Protein AF-A0A845X0Y4-F1 (afdb_monomer_lite)

Radius of gyration: 25.49 Å; chains: 1; bounding box: 64×29×69 Å

Secondary structure (DSSP, 8-state):
-------------PPPTT------SS-----TT-TT-------HHHHHHHHT----HHHHHHHHHHHHHHHTT---HHHHHHHHHHHHHHHHHHHHHHHHHHHHHHHHT--HHHHHHHHS-----

pLDDT: mean 73.29, std 22.68, range [34.78, 97.19]

Foldseek 3Di:
DDDDDDDDDDPPPDPDPPPPPDDDPPPDDPPVDDPPQPPPPDDPVVLLCLQADDDDPVVVVLLVVLVVCVVVVNADPVSVVVNVVVVVVVVVSVVSNLSSLVVVCVVVVHDSVVSNVVRHDPPPD

Structure (mmCIF, N/CA/C/O backbone):
data_AF-A0A845X0Y4-F1
#
_entry.id   AF-A0A845X0Y4-F1
#
loop_
_atom_site.group_PDB
_atom_site.id
_atom_site.type_symbol
_atom_site.label_atom_id
_atom_site.label_alt_id
_atom_site.label_comp_id
_atom_site.label_asym_id
_atom_site.label_entity_id
_atom_site.label_seq_id
_atom_site.pdbx_PDB_ins_code
_atom_site.Cartn_x
_atom_site.Cartn_y
_atom_site.Cartn_z
_atom_site.occupancy
_atom_site.B_iso_or_equiv
_atom_site.auth_seq_id
_atom_site.auth_comp_id
_atom_site.auth_asym_id
_atom_site.auth_atom_id
_atom_site.pdbx_PDB_model_num
ATOM 1 N N . MET A 1 1 ? -53.109 -15.865 -46.090 1.00 44.31 1 MET A N 1
ATOM 2 C CA . MET A 1 1 ? -51.809 -16.450 -46.475 1.00 44.31 1 MET A CA 1
ATOM 3 C C . MET A 1 1 ? -51.042 -15.383 -47.225 1.00 44.31 1 MET A C 1
ATOM 5 O O . MET A 1 1 ? -51.427 -15.063 -48.339 1.00 44.31 1 MET A O 1
ATOM 9 N N . VAL A 1 2 ? -50.051 -14.775 -46.576 1.00 38.66 2 VAL A N 1
ATOM 10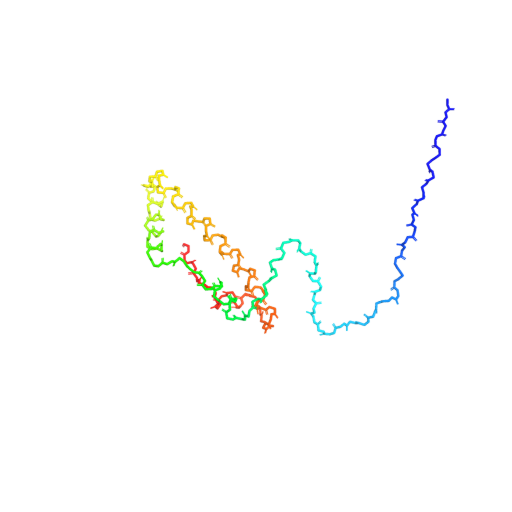 C CA . VAL A 1 2 ? -49.123 -13.820 -47.193 1.00 38.66 2 VAL A CA 1
ATOM 11 C C . VAL A 1 2 ? -47.736 -14.216 -46.707 1.00 38.66 2 VAL A C 1
ATOM 13 O O . VAL A 1 2 ? -47.478 -14.219 -45.505 1.00 38.66 2 VAL A O 1
ATOM 16 N N . THR A 1 3 ? -46.909 -14.648 -47.648 1.00 34.78 3 THR A N 1
ATOM 17 C CA . THR A 1 3 ? -45.507 -15.014 -47.457 1.00 34.78 3 THR A CA 1
ATOM 18 C C . THR A 1 3 ? -44.698 -13.722 -47.413 1.00 34.78 3 THR A C 1
ATOM 20 O O . THR A 1 3 ? -44.807 -12.913 -48.329 1.00 34.78 3 THR A O 1
ATOM 23 N N . ILE A 1 4 ? -43.934 -13.501 -46.344 1.00 44.06 4 ILE A N 1
ATOM 24 C CA . ILE A 1 4 ? -42.983 -12.387 -46.258 1.00 44.06 4 ILE A CA 1
ATOM 25 C C . ILE A 1 4 ? -41.640 -12.938 -46.736 1.00 44.06 4 ILE A C 1
ATOM 27 O O . ILE A 1 4 ? -41.039 -13.774 -46.061 1.00 44.06 4 ILE A O 1
ATOM 31 N N . GLU A 1 5 ? -41.204 -12.514 -47.919 1.00 44.38 5 GLU A N 1
ATOM 32 C CA . GLU A 1 5 ? -39.838 -12.721 -48.396 1.00 44.38 5 GLU A CA 1
ATOM 33 C C . GLU A 1 5 ? -38.916 -11.769 -47.625 1.00 44.38 5 GLU A C 1
ATOM 35 O O . GLU A 1 5 ? -39.110 -10.555 -47.626 1.00 44.38 5 GLU A O 1
ATOM 40 N N . ILE A 1 6 ? -37.949 -12.331 -46.899 1.00 48.12 6 ILE A N 1
ATOM 41 C CA . ILE A 1 6 ? -36.900 -11.569 -46.220 1.00 48.12 6 ILE A CA 1
ATOM 42 C C . ILE A 1 6 ? -35.722 -11.504 -47.193 1.00 48.12 6 ILE A C 1
ATOM 44 O O . ILE A 1 6 ? -34.945 -12.454 -47.290 1.00 48.12 6 ILE A O 1
ATOM 48 N N . GLU A 1 7 ? -35.595 -10.401 -47.927 1.00 44.38 7 GLU A N 1
ATOM 49 C CA . GLU A 1 7 ? -34.362 -10.076 -48.642 1.00 44.38 7 GLU A CA 1
ATOM 50 C C . GLU A 1 7 ? -33.272 -9.737 -47.614 1.00 44.38 7 GLU A C 1
ATOM 52 O O . GLU A 1 7 ? -33.318 -8.727 -46.912 1.00 44.38 7 GLU A O 1
ATOM 57 N N . SER A 1 8 ? -32.293 -10.633 -47.480 1.00 46.41 8 SER A N 1
ATOM 58 C CA . SER A 1 8 ? -31.104 -10.435 -46.659 1.00 46.41 8 SER A CA 1
ATOM 59 C C . SER A 1 8 ? -30.062 -9.611 -47.426 1.00 46.41 8 SER A C 1
ATOM 61 O O . SER A 1 8 ? -29.136 -10.166 -48.022 1.00 46.41 8 SER A O 1
ATOM 63 N N . GLU A 1 9 ? -30.179 -8.287 -47.407 1.00 43.69 9 GLU A N 1
ATOM 64 C CA . GLU A 1 9 ? -29.081 -7.406 -47.814 1.00 43.69 9 GLU A CA 1
ATOM 65 C C . GLU A 1 9 ? -28.080 -7.254 -46.660 1.00 43.69 9 GLU A C 1
ATOM 67 O O . GLU A 1 9 ? -28.206 -6.407 -45.779 1.00 43.69 9 GLU A O 1
ATOM 72 N N . ILE A 1 10 ? -27.053 -8.105 -46.658 1.00 47.56 10 ILE A N 1
ATOM 73 C CA . ILE A 1 10 ? -25.827 -7.871 -45.890 1.00 47.56 10 ILE A CA 1
ATOM 74 C C . ILE A 1 10 ? -24.921 -6.996 -46.769 1.00 47.56 10 ILE A C 1
ATOM 76 O O . ILE A 1 10 ? -24.469 -7.483 -47.810 1.00 47.56 10 ILE A O 1
ATOM 80 N N . PRO A 1 11 ? -24.588 -5.743 -46.399 1.00 38.81 11 PRO A N 1
ATOM 81 C CA . PRO A 1 11 ? -23.579 -4.991 -47.129 1.00 38.81 11 PRO A CA 1
ATOM 82 C C . PRO A 1 11 ? -22.219 -5.678 -46.964 1.00 38.81 11 PRO A C 1
ATOM 84 O O . PRO A 1 11 ? -21.611 -5.716 -45.893 1.00 38.81 11 PRO A O 1
ATOM 87 N N . SER A 1 12 ? -21.767 -6.261 -48.071 1.00 48.34 12 SER A N 1
ATOM 88 C CA . SER A 1 12 ? -20.518 -6.996 -48.223 1.00 48.34 12 SER A CA 1
ATOM 89 C C . SER A 1 12 ? -19.327 -6.032 -48.197 1.00 48.34 12 SER A C 1
ATOM 91 O O . SER A 1 12 ? -18.771 -5.682 -49.232 1.00 48.34 12 SER A O 1
ATOM 93 N N . ASN A 1 13 ? -18.926 -5.580 -47.008 1.00 46.22 13 ASN A N 1
ATOM 94 C CA . ASN A 1 13 ? -17.653 -4.888 -46.815 1.00 46.22 13 ASN A CA 1
ATOM 95 C C . ASN A 1 13 ? -16.627 -5.870 -46.235 1.00 46.22 13 ASN A C 1
ATOM 97 O O . ASN A 1 13 ? -16.363 -5.894 -45.034 1.00 46.22 13 ASN A O 1
ATOM 101 N N . ARG A 1 14 ? -16.086 -6.748 -47.090 1.00 44.75 14 ARG A N 1
ATOM 102 C CA . ARG A 1 14 ? -14.934 -7.589 -46.733 1.00 44.75 14 ARG A CA 1
ATOM 103 C C . ARG A 1 14 ? -13.658 -6.759 -46.913 1.00 44.75 14 ARG A C 1
ATOM 105 O O . ARG A 1 14 ? -13.362 -6.392 -48.050 1.00 44.75 14 ARG A O 1
ATOM 112 N N . PRO A 1 15 ? -12.870 -6.487 -45.860 1.00 39.97 15 PRO A N 1
ATOM 113 C CA . PRO A 1 15 ? -11.565 -5.871 -46.044 1.00 39.97 15 PRO A CA 1
ATOM 114 C C . PRO A 1 15 ? -10.637 -6.817 -46.823 1.00 39.97 15 PRO A C 1
ATOM 116 O O . PRO A 1 15 ? -10.552 -8.017 -46.560 1.00 39.97 15 PRO A O 1
ATOM 119 N N . ASN A 1 16 ? -9.974 -6.250 -47.830 1.00 41.00 16 ASN A N 1
ATOM 120 C CA . ASN A 1 16 ? -9.081 -6.918 -48.771 1.00 41.00 16 ASN A CA 1
ATOM 121 C C . ASN A 1 16 ? -7.832 -7.459 -48.042 1.00 41.00 16 ASN A C 1
ATOM 123 O O . ASN A 1 16 ? -7.113 -6.702 -47.391 1.00 41.00 16 ASN A O 1
ATOM 127 N N . LEU A 1 17 ? -7.567 -8.768 -48.141 1.00 44.62 17 LEU A N 1
ATOM 128 C CA . LEU A 1 17 ? -6.557 -9.482 -47.341 1.00 44.62 17 LEU A CA 1
ATOM 129 C C . LEU A 1 17 ? -5.089 -9.196 -47.737 1.00 44.62 17 LEU A C 1
ATOM 131 O O . LEU A 1 17 ? -4.179 -9.773 -47.145 1.00 44.62 17 LEU A O 1
ATOM 135 N N . ASN A 1 18 ? -4.840 -8.303 -48.701 1.00 41.56 18 ASN A N 1
ATOM 136 C CA . ASN A 1 18 ? -3.529 -8.131 -49.340 1.00 41.56 18 ASN A CA 1
ATOM 137 C C . ASN A 1 18 ? -2.806 -6.804 -49.028 1.00 41.56 18 ASN A C 1
ATOM 139 O O . ASN A 1 18 ? -1.917 -6.407 -49.774 1.00 41.56 18 ASN A O 1
ATOM 143 N N . GLN A 1 19 ? -3.119 -6.132 -47.914 1.00 43.34 19 GLN A N 1
ATOM 144 C CA . GLN A 1 19 ? -2.319 -4.997 -47.405 1.00 43.34 19 GLN A CA 1
ATOM 145 C C . GLN A 1 19 ? -1.685 -5.270 -46.031 1.00 43.34 19 GLN A C 1
ATOM 147 O O . GLN A 1 19 ? -1.562 -4.379 -45.195 1.00 43.34 19 GLN A O 1
ATOM 152 N N . ARG A 1 20 ? -1.231 -6.507 -45.784 1.00 36.97 20 ARG A N 1
ATOM 153 C CA . ARG A 1 20 ? -0.294 -6.779 -44.682 1.00 36.97 20 ARG A CA 1
ATOM 154 C C . ARG A 1 20 ? 1.096 -6.286 -45.078 1.00 36.97 20 ARG A C 1
ATOM 156 O O . ARG A 1 20 ? 1.949 -7.062 -45.498 1.00 36.97 20 ARG A O 1
ATOM 163 N N . SER A 1 21 ? 1.295 -4.976 -44.970 1.00 43.81 21 SER A N 1
ATOM 164 C CA . SER A 1 21 ? 2.624 -4.383 -44.900 1.00 43.81 21 SER A CA 1
ATOM 165 C C . SER A 1 21 ? 3.404 -5.078 -43.782 1.00 43.81 21 SER A C 1
ATOM 167 O O . SER A 1 21 ? 2.944 -5.106 -42.646 1.00 43.81 21 SER A O 1
ATOM 169 N N . SER A 1 22 ? 4.513 -5.700 -44.188 1.00 40.84 22 SER A N 1
ATOM 170 C CA . SER A 1 22 ? 5.723 -6.127 -43.468 1.00 40.84 22 SER A CA 1
ATOM 171 C C . SER A 1 22 ? 5.706 -6.148 -41.925 1.00 40.84 22 SER A C 1
ATOM 173 O O . SER A 1 22 ? 5.301 -5.166 -41.303 1.00 40.84 22 SER A O 1
ATOM 175 N N . PRO A 1 23 ? 6.248 -7.197 -41.270 1.00 40.59 23 PRO A N 1
ATOM 176 C CA . PRO A 1 23 ? 6.363 -7.220 -39.817 1.00 40.59 23 PRO A CA 1
ATOM 177 C C . PRO A 1 23 ? 7.287 -6.082 -39.365 1.00 40.59 23 PRO A C 1
ATOM 179 O O . PRO A 1 23 ? 8.467 -6.055 -39.711 1.00 40.59 23 PRO A O 1
ATOM 182 N N . ASN A 1 24 ? 6.750 -5.125 -38.608 1.00 38.94 24 ASN A N 1
ATOM 183 C CA . ASN A 1 24 ? 7.565 -4.131 -37.923 1.00 38.94 24 ASN A CA 1
ATOM 184 C C . ASN A 1 24 ? 8.406 -4.855 -36.846 1.00 38.94 24 ASN A C 1
ATOM 186 O O . ASN A 1 24 ? 7.821 -5.495 -35.971 1.00 38.94 24 ASN A O 1
ATOM 190 N N . PRO A 1 25 ? 9.751 -4.795 -36.888 1.00 37.28 25 PRO A N 1
ATOM 191 C CA . PRO A 1 25 ? 10.624 -5.489 -35.938 1.00 37.28 25 PRO A CA 1
ATOM 192 C C . PRO A 1 25 ? 10.733 -4.803 -34.566 1.00 37.28 25 PRO A C 1
ATOM 194 O O . PRO A 1 25 ? 11.476 -5.269 -33.706 1.00 37.28 25 PRO A O 1
ATOM 197 N N . SER A 1 26 ? 10.008 -3.713 -34.323 1.00 39.75 26 SER A N 1
ATOM 198 C CA . SER A 1 26 ? 9.923 -3.090 -33.003 1.00 39.75 26 SER A CA 1
ATOM 199 C C . SER A 1 26 ? 8.573 -3.434 -32.384 1.00 39.75 26 SER A C 1
ATOM 201 O O . SER A 1 26 ? 7.543 -2.951 -32.847 1.00 39.75 26 SER A O 1
ATOM 203 N N . GLY A 1 27 ? 8.581 -4.312 -31.377 1.00 39.03 27 GLY A N 1
ATOM 204 C CA . GLY A 1 27 ? 7.401 -4.876 -30.716 1.00 39.03 27 GLY A CA 1
ATOM 205 C C . GLY A 1 27 ? 6.548 -3.851 -29.968 1.00 39.03 27 GLY A C 1
ATOM 206 O O . GLY A 1 27 ? 6.492 -3.858 -28.743 1.00 39.03 27 GLY A O 1
ATOM 207 N N . ILE A 1 28 ? 5.850 -2.998 -30.708 1.00 39.34 28 ILE A N 1
ATOM 208 C CA . ILE A 1 28 ? 4.746 -2.187 -30.209 1.00 39.34 28 ILE A CA 1
ATOM 209 C C . ILE A 1 28 ? 3.482 -3.015 -30.442 1.00 39.34 28 ILE A C 1
ATOM 211 O O . ILE A 1 28 ? 2.942 -3.067 -31.547 1.00 39.34 28 ILE A O 1
ATOM 215 N N . PHE A 1 29 ? 3.033 -3.715 -29.401 1.00 45.09 29 PHE A N 1
ATOM 216 C CA . PHE A 1 29 ? 1.663 -4.212 -29.357 1.00 45.09 29 PHE A CA 1
ATOM 217 C C . PHE A 1 29 ? 0.735 -2.993 -29.331 1.00 45.09 29 PHE A C 1
ATOM 219 O O . PHE A 1 29 ? 0.791 -2.191 -28.403 1.00 45.09 29 PHE A O 1
ATOM 226 N N . LEU A 1 30 ? -0.104 -2.852 -30.359 1.00 39.44 30 LEU A N 1
ATOM 227 C CA . LEU A 1 30 ? -1.242 -1.933 -30.370 1.00 39.44 30 LEU A CA 1
ATOM 228 C C . LEU A 1 30 ? -2.200 -2.319 -29.228 1.00 39.44 30 LEU A C 1
ATOM 230 O O . LEU A 1 30 ? -3.066 -3.175 -29.396 1.00 39.44 30 LEU A O 1
ATOM 234 N N . LEU A 1 31 ? -2.018 -1.700 -28.060 1.00 43.50 31 LEU A N 1
ATOM 235 C CA . LEU A 1 31 ? -2.908 -1.771 -26.893 1.00 43.50 31 LEU A CA 1
ATOM 236 C C . LEU A 1 31 ? -3.889 -0.584 -26.871 1.00 43.50 31 LEU A C 1
ATOM 238 O O . LEU A 1 31 ? -4.301 -0.126 -25.810 1.00 43.50 31 LEU A O 1
ATOM 242 N N . ASP A 1 32 ? -4.293 -0.088 -28.040 1.00 41.19 32 ASP A N 1
ATOM 243 C CA . ASP A 1 32 ? -5.107 1.129 -28.180 1.00 41.19 32 ASP A CA 1
ATOM 244 C C . ASP A 1 32 ? -6.596 0.941 -27.812 1.00 41.19 32 ASP A C 1
ATOM 246 O O . ASP A 1 32 ? -7.427 1.787 -28.131 1.00 41.19 32 ASP A O 1
ATOM 250 N N . ASN A 1 33 ? -6.983 -0.161 -27.159 1.00 41.88 33 ASN A N 1
ATOM 251 C CA . ASN A 1 33 ? -8.394 -0.472 -26.892 1.00 41.88 33 ASN A CA 1
ATOM 252 C C . ASN A 1 33 ? -8.658 -1.074 -25.499 1.00 41.88 33 ASN A C 1
ATOM 254 O O . ASN A 1 33 ? -9.423 -2.026 -25.356 1.00 41.88 33 ASN A O 1
ATOM 258 N N . ILE A 1 34 ? -8.030 -0.521 -24.455 1.00 47.03 34 ILE A N 1
ATOM 259 C CA . ILE A 1 34 ? -8.444 -0.772 -23.065 1.00 47.03 34 ILE A CA 1
ATOM 260 C C . ILE A 1 34 ? -9.213 0.463 -22.564 1.00 47.03 34 ILE A C 1
ATOM 262 O O . ILE A 1 34 ? -8.595 1.506 -22.329 1.00 47.03 34 ILE A O 1
ATOM 266 N N . PRO A 1 35 ? -10.551 0.400 -22.416 1.00 36.38 35 PRO A N 1
ATOM 267 C CA . PRO A 1 35 ? -11.306 1.487 -21.800 1.00 36.38 35 PRO A CA 1
ATOM 268 C C . PRO A 1 35 ? -10.876 1.631 -20.329 1.00 36.38 35 PRO A C 1
ATOM 270 O O . PRO A 1 35 ? -10.829 0.635 -19.614 1.00 36.38 35 PRO A O 1
ATOM 273 N N . ASN A 1 36 ? -10.573 2.863 -19.896 1.00 46.47 36 ASN A N 1
ATOM 274 C CA . ASN A 1 36 ? -9.976 3.254 -18.599 1.00 46.47 36 ASN A CA 1
ATOM 275 C C . ASN A 1 36 ? -8.448 3.156 -18.463 1.00 46.47 36 ASN A C 1
ATOM 277 O O . ASN A 1 36 ? -7.942 3.057 -17.350 1.00 46.47 36 ASN A O 1
ATOM 281 N N . ARG A 1 37 ? -7.677 3.266 -19.551 1.00 47.81 37 ARG A N 1
ATOM 282 C CA . ARG A 1 37 ? -6.244 3.545 -19.394 1.00 47.81 37 ARG A CA 1
ATOM 283 C C . ARG A 1 37 ? -6.049 4.950 -18.813 1.00 47.81 37 ARG A C 1
ATOM 285 O O . ARG A 1 37 ? -6.377 5.942 -19.468 1.00 47.81 37 ARG A O 1
ATOM 292 N N . VAL A 1 38 ? -5.490 5.042 -17.609 1.00 54.66 38 VAL A N 1
ATOM 293 C CA . VAL A 1 38 ? -4.952 6.301 -17.089 1.00 54.66 38 VAL A CA 1
ATOM 294 C C . VAL A 1 38 ? -3.786 6.691 -17.998 1.00 54.66 38 VAL A C 1
ATOM 296 O O . VAL A 1 38 ? -2.745 6.048 -18.000 1.00 54.66 38 VAL A O 1
ATOM 299 N N . ASN A 1 39 ? -3.972 7.700 -18.850 1.00 50.25 39 ASN A N 1
ATOM 300 C CA . ASN A 1 39 ? -2.873 8.249 -19.641 1.00 50.25 39 ASN A CA 1
ATOM 301 C C . ASN A 1 39 ? -2.007 9.100 -18.713 1.00 50.25 39 ASN A C 1
ATOM 303 O O . ASN A 1 39 ? -2.309 10.268 -18.460 1.00 50.25 39 ASN A O 1
ATOM 307 N N . PHE A 1 40 ? -0.937 8.515 -18.189 1.00 53.81 40 PHE A N 1
ATOM 308 C CA . PHE A 1 40 ? 0.015 9.245 -17.373 1.00 53.81 40 PHE A CA 1
ATOM 309 C C . PHE A 1 40 ? 0.893 10.122 -18.289 1.00 53.81 40 PHE A C 1
ATOM 311 O O . PHE A 1 40 ? 1.760 9.637 -19.009 1.00 53.81 40 PHE A O 1
ATOM 318 N N . VAL A 1 41 ? 0.685 11.445 -18.264 1.00 56.91 41 VAL A N 1
ATOM 319 C CA . VAL A 1 41 ? 1.530 12.450 -18.963 1.00 56.91 41 VAL A CA 1
ATOM 320 C C . VAL A 1 41 ? 2.779 12.793 -18.123 1.00 56.91 41 VAL A C 1
ATOM 322 O O . VAL A 1 41 ? 3.367 13.864 -18.240 1.00 56.91 41 VAL A O 1
ATOM 325 N N . PHE A 1 42 ? 3.167 11.896 -17.220 1.00 64.19 42 PHE A N 1
ATOM 326 C CA . PHE A 1 42 ? 4.166 12.144 -16.190 1.00 64.19 42 PHE A CA 1
ATOM 327 C C . PHE A 1 42 ? 5.569 11.738 -16.643 1.00 64.19 42 PHE A C 1
ATOM 329 O O . PHE A 1 42 ? 5.760 10.785 -17.401 1.00 64.19 42 PHE A O 1
ATOM 336 N N . ASN A 1 43 ? 6.576 12.446 -16.140 1.00 75.88 43 ASN A N 1
ATOM 337 C CA . ASN A 1 43 ? 7.967 12.049 -16.303 1.00 75.88 43 ASN A CA 1
ATOM 338 C C . ASN A 1 43 ? 8.331 10.897 -15.341 1.00 75.88 43 ASN A C 1
ATOM 340 O O . ASN A 1 43 ? 7.609 10.575 -14.397 1.00 75.88 43 ASN A O 1
ATOM 344 N N . ALA A 1 44 ? 9.490 10.269 -15.554 1.00 71.12 44 ALA A N 1
ATOM 345 C CA . ALA A 1 44 ? 9.907 9.099 -14.780 1.00 71.12 44 ALA A CA 1
ATOM 346 C C . ALA A 1 44 ? 10.000 9.334 -13.256 1.00 71.12 44 ALA A C 1
ATOM 348 O O . ALA A 1 44 ? 9.820 8.383 -12.496 1.00 71.12 44 ALA A O 1
ATOM 349 N N . ALA A 1 45 ? 10.282 10.562 -12.803 1.00 77.56 45 ALA A N 1
ATOM 350 C CA . ALA A 1 45 ? 10.355 10.888 -11.378 1.00 77.56 45 ALA A CA 1
ATOM 351 C C . ALA A 1 45 ? 8.960 10.973 -10.740 1.00 77.56 45 ALA A C 1
ATOM 353 O O . ALA A 1 45 ? 8.758 10.505 -9.623 1.00 77.56 45 ALA A O 1
ATOM 354 N N . GLU A 1 46 ? 7.986 11.513 -11.468 1.00 79.06 46 GLU A N 1
ATOM 355 C CA . GLU A 1 46 ? 6.588 11.589 -11.034 1.00 79.06 46 GLU A CA 1
ATOM 356 C C . GLU A 1 46 ? 5.950 10.196 -10.957 1.00 79.06 46 GLU A C 1
ATOM 358 O O . GLU A 1 46 ? 5.311 9.863 -9.959 1.00 79.06 46 GLU A O 1
ATOM 363 N N . LEU A 1 47 ? 6.212 9.334 -11.946 1.00 78.56 47 LEU A N 1
ATOM 364 C CA . LEU A 1 47 ? 5.791 7.930 -11.903 1.00 78.56 47 LEU A CA 1
ATOM 365 C C . LEU A 1 47 ? 6.419 7.200 -10.705 1.00 78.56 47 LEU A C 1
ATOM 367 O O . LEU A 1 47 ? 5.738 6.457 -10.000 1.00 78.56 47 LEU A O 1
ATOM 371 N N . LEU A 1 48 ? 7.700 7.448 -10.411 1.00 82.56 48 LEU A N 1
ATOM 372 C CA . LEU A 1 48 ? 8.364 6.851 -9.250 1.00 82.56 48 LEU A CA 1
ATOM 373 C C . LEU A 1 48 ? 7.722 7.289 -7.925 1.00 82.56 48 LEU A C 1
ATOM 375 O O . LEU A 1 48 ? 7.554 6.458 -7.034 1.00 82.56 48 LEU A O 1
ATOM 379 N N . ALA A 1 49 ? 7.323 8.556 -7.804 1.00 84.56 49 ALA A N 1
ATOM 380 C CA . ALA A 1 49 ? 6.646 9.061 -6.611 1.00 84.56 49 ALA A CA 1
ATOM 381 C C . ALA A 1 49 ? 5.299 8.360 -6.368 1.00 84.56 49 ALA A C 1
ATOM 383 O O . ALA A 1 49 ? 4.983 8.023 -5.227 1.00 84.56 49 ALA A O 1
ATOM 384 N N . VAL A 1 50 ? 4.532 8.078 -7.430 1.00 85.69 50 VAL A N 1
ATOM 385 C CA . VAL A 1 50 ? 3.289 7.293 -7.322 1.00 85.69 50 VAL A CA 1
ATOM 386 C C . VAL A 1 50 ? 3.590 5.869 -6.861 1.00 85.69 50 VAL A C 1
ATOM 388 O O . VAL A 1 50 ? 2.942 5.362 -5.944 1.00 85.69 50 VAL A O 1
ATOM 391 N N . VAL A 1 51 ? 4.619 5.238 -7.434 1.00 86.31 51 VAL A N 1
ATOM 392 C CA . VAL A 1 51 ? 5.007 3.869 -7.069 1.00 86.31 51 VAL A CA 1
ATOM 393 C C . VAL A 1 51 ? 5.456 3.769 -5.613 1.00 86.31 51 VAL A C 1
ATOM 395 O O . VAL A 1 51 ? 5.107 2.813 -4.921 1.00 86.31 51 VAL A O 1
ATOM 398 N N . GLN A 1 52 ? 6.179 4.767 -5.119 1.00 87.06 52 GLN A N 1
ATOM 399 C CA . GLN A 1 52 ? 6.714 4.791 -3.758 1.00 87.06 52 GLN A CA 1
ATOM 400 C C . GLN A 1 52 ? 5.734 5.357 -2.722 1.00 87.06 52 GLN A C 1
ATOM 402 O O . GLN A 1 52 ? 6.089 5.486 -1.550 1.00 87.06 52 GLN A O 1
ATOM 407 N N . ARG A 1 53 ? 4.500 5.691 -3.121 1.00 89.44 53 ARG A N 1
ATOM 408 C CA . ARG A 1 53 ? 3.497 6.237 -2.206 1.00 89.44 53 ARG A CA 1
ATOM 409 C C . ARG A 1 53 ? 3.145 5.224 -1.113 1.00 89.44 53 ARG A C 1
ATOM 411 O O . ARG A 1 53 ? 2.749 4.088 -1.396 1.00 89.44 53 ARG A O 1
ATOM 418 N N . CYS A 1 54 ? 3.236 5.701 0.126 1.00 88.06 54 CYS A N 1
ATOM 419 C CA . CYS A 1 54 ? 2.937 4.994 1.367 1.00 88.06 54 CYS A CA 1
ATOM 420 C C . CYS A 1 54 ? 2.140 5.904 2.306 1.00 88.06 54 CYS A C 1
ATOM 422 O O . CYS A 1 54 ? 2.147 7.128 2.155 1.00 88.06 54 CYS A O 1
ATOM 424 N N . LEU A 1 55 ? 1.494 5.312 3.314 1.00 88.31 55 LEU A N 1
ATOM 425 C CA . LEU A 1 55 ? 0.891 6.085 4.399 1.00 88.31 55 LEU A CA 1
ATOM 426 C C . LEU A 1 55 ? 1.986 6.881 5.138 1.00 88.31 55 LEU A C 1
ATOM 428 O O . LEU A 1 55 ? 3.110 6.387 5.259 1.00 88.31 55 LEU A O 1
ATOM 432 N N . PRO A 1 56 ? 1.700 8.083 5.659 1.00 91.38 56 PRO A N 1
ATOM 433 C CA . PRO A 1 56 ? 2.614 8.783 6.553 1.00 91.38 56 PRO A CA 1
ATOM 434 C C . PRO A 1 56 ? 2.826 7.986 7.857 1.00 91.38 56 PRO A C 1
ATOM 436 O O . PRO A 1 56 ? 1.951 7.206 8.239 1.00 91.38 56 PRO A O 1
ATOM 439 N N . PRO A 1 57 ? 3.940 8.195 8.585 1.00 89.94 57 PRO A N 1
ATOM 440 C CA . PRO A 1 57 ? 4.312 7.363 9.736 1.00 89.94 57 PRO A CA 1
ATOM 441 C C . PRO A 1 57 ? 3.222 7.223 10.807 1.00 89.94 57 PRO A C 1
ATOM 443 O O . PRO A 1 57 ? 2.964 6.125 11.286 1.00 89.94 57 PRO A O 1
ATOM 446 N N . SER A 1 58 ? 2.521 8.312 11.129 1.00 91.88 58 SER A N 1
ATOM 447 C CA . SER A 1 58 ? 1.426 8.297 12.108 1.00 91.88 58 SER A CA 1
ATOM 448 C C . SER A 1 58 ? 0.239 7.436 11.667 1.00 91.88 58 SER A C 1
ATOM 450 O O . SER A 1 58 ? -0.393 6.773 12.486 1.00 91.88 58 SER A O 1
ATOM 452 N N . GLN A 1 59 ? -0.061 7.415 10.367 1.00 92.75 59 GLN A N 1
ATOM 453 C CA . GLN A 1 59 ? -1.121 6.577 9.808 1.00 92.75 59 GLN A CA 1
ATOM 454 C C . GLN A 1 59 ? -0.672 5.120 9.673 1.00 92.75 59 GLN A C 1
ATOM 456 O O . GLN A 1 59 ? -1.483 4.227 9.887 1.00 92.75 59 GLN A O 1
ATOM 461 N N . GLN A 1 60 ? 0.611 4.862 9.390 1.00 91.88 60 GLN A N 1
ATOM 462 C CA . GLN A 1 60 ? 1.167 3.503 9.421 1.00 91.88 60 GLN A CA 1
ATOM 463 C C . GLN A 1 60 ? 1.066 2.891 10.821 1.00 91.88 60 GLN A C 1
ATOM 465 O O . GLN A 1 60 ? 0.613 1.757 10.961 1.00 91.88 60 GLN A O 1
ATOM 470 N N . GLU A 1 61 ? 1.438 3.647 11.857 1.00 94.06 61 GLU A N 1
ATOM 471 C CA . GLU A 1 61 ? 1.321 3.214 13.252 1.00 94.06 61 GLU A CA 1
ATOM 472 C C . GLU A 1 61 ? -0.140 2.954 13.629 1.00 94.06 61 GLU A C 1
ATOM 474 O O . GLU A 1 61 ? -0.473 1.893 14.163 1.00 94.06 61 GLU A O 1
ATOM 479 N N . ARG A 1 62 ? -1.040 3.883 13.281 1.00 95.56 62 ARG A N 1
ATOM 480 C CA . ARG A 1 62 ? -2.472 3.718 13.541 1.00 95.56 62 ARG A CA 1
ATOM 481 C C . ARG A 1 62 ? -3.034 2.482 12.845 1.00 95.56 62 ARG A C 1
ATOM 483 O O . ARG A 1 62 ? -3.745 1.703 13.475 1.00 95.56 62 ARG A O 1
ATOM 490 N N . TRP A 1 63 ? -2.689 2.279 11.580 1.00 93.81 63 TRP A N 1
ATOM 491 C CA . TRP A 1 63 ? -3.117 1.115 10.819 1.00 93.81 63 TRP A CA 1
ATOM 492 C C . TRP A 1 63 ? -2.571 -0.193 11.404 1.00 93.81 63 TRP A C 1
ATOM 494 O O . TRP A 1 63 ? -3.318 -1.162 11.514 1.00 93.81 63 TRP A O 1
ATOM 504 N N . ALA A 1 64 ? -1.316 -0.220 11.865 1.00 93.06 64 ALA A N 1
ATOM 505 C CA . ALA A 1 64 ? -0.741 -1.385 12.538 1.00 93.06 64 ALA A CA 1
ATOM 506 C C . ALA A 1 64 ? -1.485 -1.733 13.840 1.00 93.06 64 ALA A C 1
ATOM 508 O O . ALA A 1 64 ? -1.784 -2.903 14.077 1.00 93.06 64 ALA A O 1
ATOM 509 N N . ILE A 1 65 ? -1.849 -0.728 14.647 1.00 96.00 65 ILE A N 1
ATOM 510 C CA . ILE A 1 65 ? -2.657 -0.918 15.863 1.00 96.00 65 ILE A CA 1
ATOM 511 C C . ILE A 1 65 ? -4.033 -1.494 15.515 1.00 96.00 65 ILE A C 1
ATOM 513 O O . ILE A 1 65 ? -4.473 -2.456 16.142 1.00 96.00 65 ILE A O 1
ATOM 517 N N . LEU A 1 66 ? -4.712 -0.925 14.513 1.00 96.19 66 LEU A N 1
ATOM 518 C CA . LEU A 1 66 ? -6.018 -1.413 14.065 1.00 96.19 66 LEU A CA 1
ATOM 519 C C . LEU A 1 66 ? -5.924 -2.853 13.546 1.00 96.19 66 LEU A C 1
ATOM 521 O O . LEU A 1 66 ? -6.755 -3.682 13.895 1.00 96.19 66 LEU A O 1
ATOM 525 N N . ARG A 1 67 ? -4.878 -3.188 12.786 1.00 94.12 67 ARG A N 1
ATOM 526 C CA . ARG A 1 67 ? -4.653 -4.557 12.309 1.00 94.12 67 ARG A CA 1
ATOM 527 C C . ARG A 1 67 ? -4.435 -5.540 13.465 1.00 94.12 67 ARG A C 1
ATOM 529 O O . ARG A 1 67 ? -4.979 -6.638 13.433 1.00 94.12 67 ARG A O 1
ATOM 53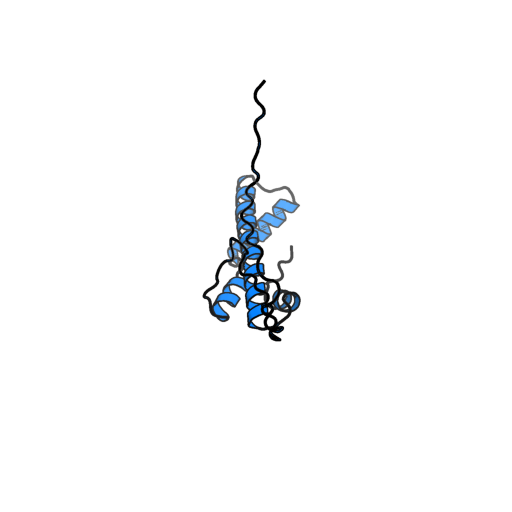6 N N . GLY A 1 68 ? -3.676 -5.145 14.490 1.00 95.44 68 GLY A N 1
ATOM 537 C CA . GLY A 1 68 ? -3.470 -5.956 15.694 1.00 95.44 68 GLY A CA 1
ATOM 538 C C . GLY A 1 68 ? -4.782 -6.226 16.428 1.00 95.44 68 GLY A C 1
ATOM 539 O O . GLY A 1 68 ? -5.134 -7.375 16.673 1.00 95.44 68 GLY A O 1
ATOM 540 N N . LYS A 1 69 ? -5.572 -5.177 16.665 1.00 96.31 69 LYS A N 1
ATOM 541 C CA . LYS A 1 69 ? -6.899 -5.318 17.273 1.00 96.31 69 LYS A CA 1
ATOM 542 C C . LYS A 1 69 ? -7.868 -6.149 16.421 1.00 96.31 69 LYS A C 1
ATOM 544 O O . LYS A 1 69 ? -8.727 -6.820 16.981 1.00 96.31 69 LYS A O 1
ATOM 549 N N . LEU A 1 70 ? -7.753 -6.108 15.087 1.00 93.88 70 LEU A N 1
ATOM 550 C CA . LEU A 1 70 ? -8.575 -6.924 14.186 1.00 93.88 70 LEU A CA 1
ATOM 551 C C . LEU A 1 70 ? -8.263 -8.407 14.387 1.00 93.88 70 LEU A C 1
ATOM 553 O O . LEU A 1 70 ? -9.182 -9.209 14.506 1.00 93.88 70 LEU A O 1
ATOM 557 N N . ALA A 1 71 ? -6.975 -8.753 14.468 1.00 93.44 71 ALA A N 1
ATOM 558 C CA . ALA A 1 71 ? -6.523 -10.116 14.735 1.00 93.44 71 ALA A CA 1
ATOM 559 C C . ALA A 1 71 ? -6.934 -10.616 16.131 1.00 93.44 71 ALA A C 1
ATOM 561 O O . ALA A 1 71 ? -7.138 -11.811 16.320 1.00 93.44 71 ALA A O 1
ATOM 562 N N . GLU A 1 72 ? -7.067 -9.706 17.097 1.00 96.38 72 GLU A N 1
ATOM 563 C CA . GLU A 1 72 ? -7.562 -9.993 18.448 1.00 96.38 72 GLU A CA 1
ATOM 564 C C . GLU A 1 72 ? -9.097 -9.944 18.563 1.00 96.38 72 GLU A C 1
ATOM 566 O O . GLU A 1 72 ? -9.627 -10.192 19.643 1.00 96.38 72 GLU A O 1
ATOM 571 N N . GLU A 1 73 ? -9.814 -9.600 17.486 1.00 93.69 73 GLU A N 1
ATOM 572 C CA . GLU A 1 73 ? -11.270 -9.384 17.471 1.00 93.69 73 GLU A CA 1
ATOM 573 C C . GLU A 1 73 ? -11.755 -8.332 18.497 1.00 93.69 73 GLU A C 1
ATOM 575 O O . GLU A 1 73 ? -12.902 -8.338 18.941 1.00 93.69 73 GLU A O 1
ATOM 580 N N . THR A 1 74 ? -10.890 -7.381 18.870 1.00 96.62 74 THR A N 1
ATOM 581 C CA . THR A 1 74 ? -11.178 -6.319 19.857 1.00 96.62 74 THR A CA 1
ATOM 582 C C . THR A 1 74 ? -11.525 -4.974 19.219 1.00 96.62 74 THR A C 1
ATOM 584 O O . THR A 1 74 ? -11.615 -3.949 19.904 1.00 96.62 74 THR A O 1
ATOM 587 N N . LEU A 1 75 ? -11.712 -4.954 17.898 1.00 95.44 75 LEU A N 1
ATOM 588 C CA . LEU A 1 75 ? -12.029 -3.744 17.156 1.00 95.44 75 LEU A CA 1
ATOM 589 C C . LEU A 1 75 ? -13.403 -3.196 17.550 1.00 95.44 75 LEU A C 1
ATOM 591 O O . LEU A 1 75 ? -14.420 -3.879 17.455 1.00 95.44 75 LEU A O 1
ATOM 595 N N . THR A 1 76 ? -13.451 -1.926 17.937 1.00 96.75 76 THR A N 1
ATOM 596 C CA . THR A 1 76 ? -14.737 -1.231 18.063 1.00 96.75 76 THR A CA 1
ATOM 597 C C . THR A 1 76 ? -15.310 -0.907 16.683 1.00 96.75 76 THR A C 1
ATOM 599 O O . THR A 1 76 ? -14.563 -0.764 15.719 1.00 96.75 76 THR A O 1
ATOM 602 N N . GLU A 1 77 ? -16.624 -0.693 16.578 1.00 95.94 77 GLU A N 1
ATOM 603 C CA . GLU A 1 77 ? -17.265 -0.331 15.300 1.00 95.94 77 GLU A CA 1
ATOM 604 C C . GLU A 1 77 ? -16.629 0.914 14.659 1.00 95.94 77 GLU A C 1
ATOM 606 O O . GLU A 1 77 ? -16.354 0.955 13.464 1.00 95.94 77 GLU A O 1
ATOM 611 N N . ARG A 1 78 ? -16.309 1.931 15.469 1.00 96.44 78 ARG A N 1
ATOM 612 C CA . ARG A 1 78 ? -15.625 3.135 14.981 1.00 96.44 78 ARG A CA 1
ATOM 613 C C . ARG A 1 78 ? -14.242 2.813 14.409 1.00 96.44 78 ARG A C 1
ATOM 615 O O . ARG A 1 78 ? -13.858 3.369 13.386 1.00 96.44 78 ARG A O 1
ATOM 622 N N . GLU A 1 79 ? -13.495 1.950 15.085 1.00 97.19 79 GLU A N 1
ATOM 623 C CA . GLU A 1 79 ? -12.174 1.508 14.638 1.00 97.19 79 GLU A CA 1
ATOM 624 C C . GLU A 1 79 ? -12.263 0.618 13.398 1.00 97.19 79 GLU A C 1
ATOM 626 O O . GLU A 1 79 ? -11.365 0.656 12.564 1.00 97.19 79 GLU A O 1
ATOM 631 N N . HIS A 1 80 ? -13.364 -0.114 13.232 1.00 96.38 80 HIS A N 1
ATOM 632 C CA . HIS A 1 80 ? -13.642 -0.906 12.039 1.00 96.38 80 HIS A CA 1
ATOM 633 C C . HIS A 1 80 ? -13.828 -0.028 10.815 1.00 96.38 80 HIS A C 1
ATOM 635 O O . HIS A 1 80 ? -13.170 -0.245 9.802 1.00 96.38 80 HIS A O 1
ATOM 641 N N . GLN A 1 81 ? -14.627 1.030 10.933 1.00 97.00 81 GLN A N 1
ATOM 642 C CA . GLN A 1 81 ? -14.779 1.995 9.845 1.00 97.00 81 GLN A CA 1
ATOM 643 C C . GLN A 1 81 ? -13.461 2.706 9.506 1.00 97.00 81 GLN A C 1
ATOM 645 O O . GLN A 1 81 ? -13.151 2.943 8.338 1.00 97.00 81 GLN A O 1
ATOM 650 N N . GLU A 1 82 ? -12.648 3.011 10.519 1.00 96.19 82 GLU A N 1
ATOM 651 C CA . GLU A 1 82 ? -11.315 3.580 10.309 1.00 96.19 82 GLU A CA 1
ATOM 652 C C . GLU A 1 82 ? -10.382 2.595 9.584 1.00 96.19 82 GLU A C 1
ATOM 654 O O . GLU A 1 82 ? -9.682 2.981 8.649 1.00 96.19 82 GLU A O 1
ATOM 659 N N . PHE A 1 83 ? -10.402 1.317 9.968 1.00 94.44 83 PHE A N 1
ATOM 660 C CA . PHE A 1 83 ? -9.618 0.271 9.317 1.00 94.44 83 PHE A CA 1
ATOM 661 C C . PHE A 1 83 ? -10.027 0.074 7.854 1.00 94.44 83 PHE A C 1
ATOM 663 O O . PHE A 1 83 ? -9.151 0.037 6.990 1.00 94.44 83 PHE A O 1
ATOM 670 N N . LEU A 1 84 ? -11.333 0.023 7.565 1.00 95.50 84 LEU A N 1
ATOM 671 C CA . LEU A 1 84 ? -11.852 -0.060 6.196 1.00 95.50 84 LEU A CA 1
ATOM 672 C C . LEU A 1 84 ? -11.380 1.122 5.347 1.00 95.50 84 LEU A C 1
ATOM 674 O O . LEU A 1 84 ? -10.858 0.918 4.258 1.00 95.50 84 LEU A O 1
ATOM 678 N N . THR A 1 85 ? -11.439 2.341 5.890 1.00 95.25 85 THR A N 1
ATOM 679 C CA . THR A 1 85 ? -10.961 3.544 5.187 1.00 95.25 85 THR A CA 1
ATOM 680 C C . THR A 1 85 ? -9.484 3.427 4.789 1.00 95.25 85 THR A C 1
ATOM 682 O O . THR A 1 85 ? -9.106 3.792 3.675 1.00 95.25 85 THR A O 1
ATOM 685 N N . TYR A 1 86 ? -8.631 2.915 5.683 1.00 93.69 86 TYR A N 1
ATOM 686 C CA . TYR A 1 86 ? -7.227 2.671 5.345 1.00 93.69 86 TYR A CA 1
ATOM 687 C C . TYR A 1 86 ? -7.054 1.534 4.333 1.00 93.69 86 TYR A C 1
ATOM 689 O O . TYR A 1 86 ? -6.192 1.647 3.463 1.00 93.69 86 TYR A O 1
ATOM 697 N N . SER A 1 87 ? -7.843 0.459 4.435 1.00 91.94 87 SER A N 1
ATOM 698 C CA . SER A 1 87 ? -7.792 -0.668 3.495 1.00 91.94 87 SER A CA 1
ATOM 699 C C . SER A 1 87 ? -8.128 -0.214 2.079 1.00 91.94 87 SER A C 1
ATOM 701 O O . SER A 1 87 ? -7.316 -0.404 1.177 1.00 91.94 87 SER A O 1
ATOM 703 N N . ASP A 1 88 ? -9.252 0.485 1.908 1.00 93.19 88 ASP A N 1
ATOM 704 C CA . ASP A 1 88 ? -9.715 0.990 0.613 1.00 93.19 88 ASP A CA 1
ATOM 705 C C . ASP A 1 88 ? -8.667 1.905 -0.035 1.00 93.19 88 ASP A C 1
ATOM 707 O O . ASP A 1 88 ? -8.368 1.808 -1.228 1.00 93.19 88 ASP A O 1
ATOM 711 N N . LEU A 1 89 ? -8.051 2.780 0.768 1.00 91.88 89 LEU A N 1
ATOM 712 C CA . LEU A 1 89 ? -7.001 3.680 0.303 1.00 91.88 89 LEU A CA 1
ATOM 713 C C . LEU A 1 89 ? -5.753 2.916 -0.166 1.00 91.88 89 LEU A C 1
ATOM 715 O O . LEU A 1 89 ? -5.196 3.222 -1.222 1.00 91.88 89 LEU A O 1
ATOM 719 N N . LEU A 1 90 ? -5.305 1.928 0.613 1.00 90.44 90 LEU A N 1
ATOM 720 C CA . LEU A 1 90 ? -4.144 1.106 0.273 1.00 90.44 90 LEU A CA 1
ATOM 721 C C . LEU A 1 90 ? -4.406 0.233 -0.960 1.00 90.44 90 LEU A C 1
ATOM 723 O O . LEU A 1 90 ? -3.510 0.082 -1.790 1.00 90.44 90 LEU A O 1
ATOM 727 N N . GLU A 1 91 ? -5.614 -0.307 -1.110 1.00 90.69 91 GLU A N 1
ATOM 728 C CA . GLU A 1 91 ? -6.030 -1.085 -2.279 1.00 90.69 91 GLU A CA 1
ATOM 729 C C . GLU A 1 91 ? -6.034 -0.239 -3.550 1.00 90.69 91 GLU A C 1
ATOM 731 O O . GLU A 1 91 ? -5.434 -0.639 -4.552 1.00 90.69 91 GLU A O 1
ATOM 736 N N . LEU A 1 92 ? -6.611 0.965 -3.492 1.00 90.06 92 LEU A N 1
ATOM 737 C CA . LEU A 1 92 ? -6.570 1.914 -4.602 1.00 90.06 92 LEU A CA 1
ATOM 738 C C . LEU A 1 92 ? -5.123 2.233 -4.996 1.00 90.06 92 LEU A C 1
ATOM 740 O O . LEU A 1 92 ? -4.757 2.184 -6.170 1.00 90.06 92 LEU A O 1
ATOM 744 N N . TRP A 1 93 ? -4.264 2.508 -4.013 1.00 90.75 93 TRP A N 1
ATOM 745 C CA . TRP A 1 93 ? -2.858 2.795 -4.280 1.00 90.75 93 TRP A CA 1
ATOM 746 C C . TRP A 1 93 ? -2.103 1.592 -4.841 1.00 90.75 93 TRP A C 1
ATOM 748 O O . TRP A 1 93 ? -1.198 1.777 -5.651 1.00 90.75 93 TRP A O 1
ATOM 758 N N . ASN A 1 94 ? -2.455 0.374 -4.428 1.00 89.19 94 ASN A N 1
ATOM 759 C CA . ASN A 1 94 ? -1.900 -0.851 -4.991 1.00 89.19 94 ASN A CA 1
ATOM 760 C C . ASN A 1 94 ? -2.293 -1.025 -6.459 1.00 89.19 94 ASN A C 1
ATOM 762 O O . ASN A 1 94 ? -1.419 -1.342 -7.267 1.00 89.19 94 ASN A O 1
ATOM 766 N N . ALA A 1 95 ? -3.553 -0.765 -6.811 1.00 89.25 95 ALA A N 1
ATOM 767 C CA . ALA A 1 95 ? -4.019 -0.808 -8.194 1.00 89.25 95 ALA A CA 1
ATOM 768 C C . ALA A 1 95 ? -3.280 0.221 -9.067 1.00 89.25 95 ALA A C 1
ATOM 770 O O . ALA A 1 95 ? -2.643 -0.157 -10.052 1.00 89.25 95 ALA A O 1
ATOM 771 N N . GLU A 1 96 ? -3.247 1.489 -8.641 1.00 90.06 96 GLU A N 1
ATOM 772 C CA . GLU A 1 96 ? -2.525 2.556 -9.352 1.00 90.06 96 GLU A CA 1
ATOM 773 C C . GLU A 1 96 ? -1.032 2.226 -9.511 1.00 90.06 96 GLU A C 1
ATOM 775 O O . GLU A 1 96 ? -0.430 2.468 -10.557 1.00 90.06 96 GLU A O 1
ATOM 780 N N . ARG A 1 97 ? -0.412 1.619 -8.492 1.00 91.00 97 ARG A N 1
ATOM 781 C CA . ARG A 1 97 ? 1.001 1.230 -8.540 1.00 91.00 97 ARG A CA 1
ATOM 782 C C . ARG A 1 97 ? 1.276 0.166 -9.594 1.00 91.00 97 ARG A C 1
ATOM 784 O O . ARG A 1 97 ? 2.293 0.258 -10.278 1.00 91.00 97 ARG A O 1
ATOM 791 N N . VAL A 1 98 ? 0.412 -0.841 -9.719 1.00 90.94 98 VAL A N 1
ATOM 792 C CA . VAL A 1 98 ? 0.558 -1.876 -10.753 1.00 90.94 98 VAL A CA 1
ATOM 793 C C . VAL A 1 98 ? 0.525 -1.236 -12.138 1.00 90.94 98 VAL A C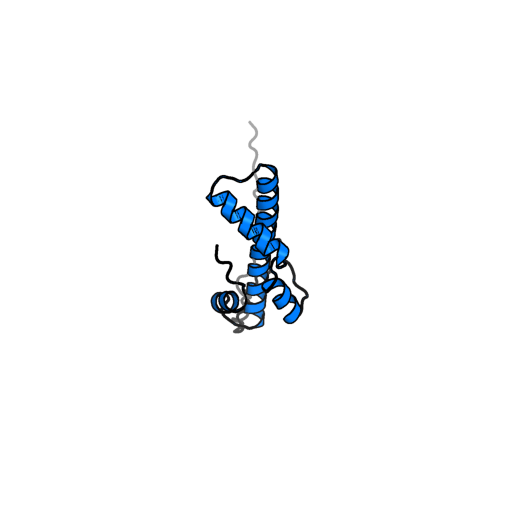 1
ATOM 795 O O . VAL A 1 98 ? 1.425 -1.496 -12.937 1.00 90.94 98 VAL A O 1
ATOM 798 N N . GLU A 1 99 ? -0.441 -0.352 -12.393 1.00 89.62 99 GLU A N 1
ATOM 799 C CA . GLU A 1 99 ? -0.563 0.358 -13.670 1.00 89.62 99 GLU A CA 1
ATOM 800 C C . GLU A 1 99 ? 0.689 1.187 -13.977 1.00 89.62 99 GLU A C 1
ATOM 802 O O . GLU A 1 99 ? 1.299 1.025 -15.035 1.00 89.62 99 GLU A O 1
ATOM 807 N N . VAL A 1 100 ? 1.157 1.992 -13.021 1.00 88.62 100 VAL A N 1
ATOM 808 C CA . VAL A 1 100 ? 2.346 2.836 -13.211 1.00 88.62 100 VAL A CA 1
ATOM 809 C C . VAL A 1 100 ? 3.615 2.012 -13.436 1.00 88.62 100 VAL A C 1
ATOM 811 O O . VAL A 1 100 ? 4.443 2.359 -14.283 1.00 88.62 100 VAL A O 1
ATOM 814 N N . VAL A 1 101 ? 3.799 0.907 -12.709 1.00 90.00 101 VAL A N 1
ATOM 815 C CA . VAL A 1 101 ? 4.962 0.034 -12.923 1.00 90.00 101 VAL A CA 1
ATOM 816 C C . VAL A 1 101 ? 4.897 -0.633 -14.298 1.00 90.00 101 VAL A C 1
ATOM 818 O O . VAL A 1 101 ? 5.941 -0.783 -14.932 1.00 90.00 101 VAL A O 1
ATOM 821 N N . MET A 1 102 ? 3.710 -1.002 -14.792 1.00 88.81 102 MET A N 1
ATOM 822 C CA . MET A 1 102 ? 3.560 -1.515 -16.159 1.00 88.81 102 MET A CA 1
ATOM 823 C C . MET A 1 102 ? 4.018 -0.488 -17.195 1.00 88.81 102 MET A C 1
ATOM 825 O O . MET A 1 102 ? 4.744 -0.845 -18.123 1.00 88.81 102 MET A O 1
ATOM 829 N N . GLU A 1 103 ? 3.667 0.782 -17.022 1.00 86.06 103 GLU A N 1
ATOM 830 C CA . GLU A 1 103 ? 4.107 1.836 -17.935 1.00 86.06 103 GLU A CA 1
ATOM 831 C C . GLU A 1 103 ? 5.606 2.108 -17.845 1.00 86.06 103 GLU A C 1
ATOM 833 O O . GLU A 1 103 ? 6.288 2.185 -18.866 1.00 86.06 103 GLU A O 1
ATOM 838 N N . LEU A 1 104 ? 6.159 2.174 -1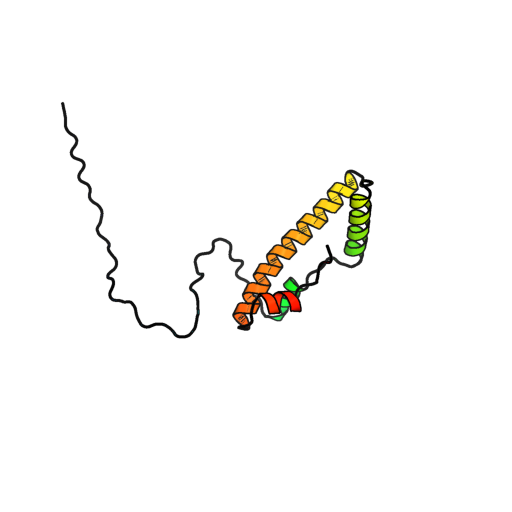6.632 1.00 85.38 104 LEU A N 1
ATOM 839 C CA . LEU A 1 104 ? 7.599 2.332 -16.439 1.00 85.38 104 LEU A CA 1
ATOM 840 C C . LEU A 1 104 ? 8.393 1.162 -17.033 1.00 85.38 104 LEU A C 1
ATOM 842 O O . LEU A 1 104 ? 9.469 1.376 -17.591 1.00 85.38 104 LEU A O 1
ATOM 846 N N . ALA A 1 105 ? 7.875 -0.062 -16.932 1.00 88.75 105 ALA A N 1
ATOM 847 C CA . ALA A 1 105 ? 8.479 -1.251 -17.523 1.00 88.75 105 ALA A CA 1
ATOM 848 C C . ALA A 1 105 ? 8.529 -1.144 -19.053 1.00 88.75 105 ALA A C 1
ATOM 850 O O . ALA A 1 105 ? 9.582 -1.382 -19.646 1.00 88.75 105 ALA A O 1
ATOM 851 N N . GLN A 1 106 ? 7.436 -0.694 -19.680 1.00 86.56 106 GLN A N 1
ATOM 852 C CA . GLN A 1 106 ? 7.380 -0.444 -21.124 1.00 86.56 106 GLN A CA 1
ATOM 853 C C . GLN A 1 106 ? 8.357 0.658 -21.550 1.00 86.56 106 GLN A C 1
ATOM 855 O O . GLN A 1 106 ? 9.123 0.463 -22.490 1.00 86.56 106 GLN A O 1
ATOM 860 N N . LEU A 1 107 ? 8.389 1.780 -20.824 1.00 84.50 107 LEU A N 1
ATOM 861 C CA . LEU A 1 107 ? 9.293 2.900 -21.107 1.00 84.50 107 LEU A CA 1
ATOM 862 C C . LEU A 1 107 ? 10.773 2.517 -20.987 1.00 84.50 107 LEU A C 1
ATOM 864 O O . LEU A 1 107 ? 11.607 3.042 -21.722 1.00 84.50 107 LEU A O 1
ATOM 868 N N . ARG A 1 108 ? 11.111 1.619 -20.056 1.00 85.06 108 ARG A N 1
ATOM 869 C CA . ARG A 1 108 ? 12.493 1.184 -19.803 1.00 85.06 108 ARG A CA 1
ATOM 870 C C . ARG A 1 108 ? 12.897 -0.071 -20.581 1.00 85.06 108 ARG A C 1
ATOM 872 O O . ARG A 1 108 ? 14.077 -0.405 -20.579 1.00 85.06 108 ARG A O 1
ATOM 879 N N . GLY A 1 109 ? 11.953 -0.774 -21.210 1.00 88.44 109 GLY A N 1
ATOM 880 C CA . GLY A 1 109 ? 12.202 -2.072 -21.844 1.00 88.44 109 GLY A CA 1
ATOM 881 C C . GLY A 1 109 ? 12.617 -3.166 -20.850 1.00 88.44 109 GLY A C 1
ATOM 882 O O . GLY A 1 109 ? 13.397 -4.048 -21.202 1.00 88.44 109 GLY A O 1
ATOM 883 N N . VAL A 1 110 ? 12.137 -3.093 -19.603 1.00 90.81 110 VAL A N 1
ATOM 884 C CA . VAL A 1 110 ? 12.465 -4.039 -18.520 1.00 90.81 110 VAL A CA 1
ATOM 885 C C . VAL A 1 110 ? 11.244 -4.898 -18.193 1.00 90.81 110 VAL A C 1
ATOM 887 O O . VAL A 1 110 ? 10.108 -4.444 -18.284 1.00 90.81 110 VAL A O 1
ATOM 890 N N . GLU A 1 111 ? 11.470 -6.141 -17.774 1.00 91.19 111 GLU A N 1
ATOM 891 C CA . GLU A 1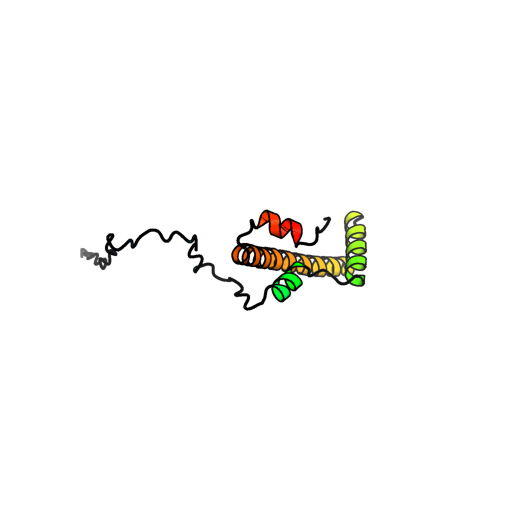 111 ? 10.428 -7.038 -17.264 1.00 91.19 111 GLU A CA 1
ATOM 892 C C . GLU A 1 111 ? 9.645 -6.405 -16.098 1.00 91.19 111 GLU A C 1
ATOM 894 O O . GLU A 1 111 ? 10.221 -6.049 -15.065 1.00 91.19 111 GLU A O 1
ATOM 899 N N . PHE A 1 112 ? 8.312 -6.354 -16.214 1.00 90.94 112 PHE A N 1
ATOM 900 C CA . PHE A 1 112 ? 7.424 -5.828 -15.166 1.00 90.94 112 PHE A CA 1
ATOM 901 C C . PHE A 1 112 ? 7.707 -6.447 -13.793 1.00 90.94 112 PHE A C 1
ATOM 903 O O . PHE A 1 112 ? 7.803 -5.730 -12.805 1.00 90.94 112 PHE A O 1
ATOM 910 N N . LYS A 1 113 ? 7.879 -7.774 -13.717 1.00 90.12 113 LYS A N 1
ATOM 911 C CA . LYS A 1 113 ? 8.109 -8.479 -12.443 1.00 90.12 113 LYS A CA 1
ATOM 912 C C . LYS A 1 113 ? 9.392 -8.034 -11.743 1.00 90.12 113 LYS A C 1
ATOM 914 O O . LYS A 1 113 ? 9.421 -7.993 -10.514 1.00 90.12 113 LYS A O 1
ATOM 919 N N . VAL A 1 114 ? 10.437 -7.728 -12.514 1.00 89.50 114 VAL A N 1
ATOM 920 C CA . VAL A 1 114 ? 11.708 -7.218 -11.986 1.00 89.50 114 VAL A CA 1
ATOM 921 C C . VAL A 1 114 ? 11.478 -5.822 -11.425 1.00 89.50 114 VAL A C 1
ATOM 923 O O . VAL A 1 114 ? 11.731 -5.580 -10.248 1.00 89.50 114 VAL A O 1
ATOM 926 N N . LEU A 1 115 ? 10.877 -4.944 -12.228 1.00 89.31 115 LEU A N 1
ATOM 927 C CA . LEU A 1 115 ? 10.662 -3.554 -11.847 1.00 89.31 115 LEU A CA 1
ATOM 928 C C . LEU A 1 115 ? 9.685 -3.396 -10.672 1.00 89.31 115 LEU A C 1
ATOM 930 O O . LEU A 1 115 ? 9.907 -2.581 -9.781 1.00 89.31 115 LEU A O 1
ATOM 934 N N . TYR A 1 116 ? 8.626 -4.205 -10.629 1.00 89.69 116 TYR A N 1
ATOM 935 C CA . TYR A 1 116 ? 7.669 -4.220 -9.527 1.00 89.69 116 TYR A CA 1
ATOM 936 C C . TYR A 1 116 ? 8.353 -4.618 -8.220 1.00 89.69 116 TYR A C 1
ATOM 938 O O . TYR A 1 116 ? 8.183 -3.954 -7.203 1.00 89.69 116 TYR A O 1
ATOM 946 N N . ARG A 1 117 ? 9.196 -5.655 -8.240 1.00 88.44 117 ARG A N 1
ATOM 947 C CA . ARG A 1 117 ? 9.946 -6.074 -7.050 1.00 88.44 117 ARG A CA 1
ATOM 948 C C . ARG A 1 117 ? 10.917 -4.998 -6.558 1.00 88.44 117 ARG A C 1
ATOM 950 O O . ARG A 1 117 ? 11.098 -4.867 -5.354 1.00 88.44 117 ARG A O 1
ATOM 957 N N . GLU A 1 118 ? 11.556 -4.274 -7.471 1.00 86.94 118 GLU A N 1
ATOM 958 C CA . GLU A 1 118 ? 12.555 -3.256 -7.132 1.00 86.94 118 GLU A CA 1
ATOM 959 C C . GLU A 1 118 ? 11.939 -1.959 -6.609 1.00 86.94 118 GLU A C 1
ATOM 961 O O . GLU A 1 118 ? 12.491 -1.338 -5.702 1.00 86.94 118 GLU A O 1
ATOM 966 N N . LEU A 1 119 ? 10.826 -1.525 -7.203 1.00 85.50 119 LEU A N 1
ATOM 967 C CA . LEU A 1 119 ? 10.283 -0.193 -6.951 1.00 85.50 119 LEU A CA 1
ATOM 968 C C . LEU A 1 119 ? 9.128 -0.180 -5.956 1.00 85.50 119 LEU A C 1
ATOM 970 O O . LEU A 1 119 ? 8.877 0.864 -5.352 1.00 85.50 119 LEU A O 1
ATOM 974 N N . THR A 1 120 ? 8.404 -1.290 -5.796 1.00 82.12 120 THR A N 1
ATOM 975 C CA . THR A 1 120 ? 7.24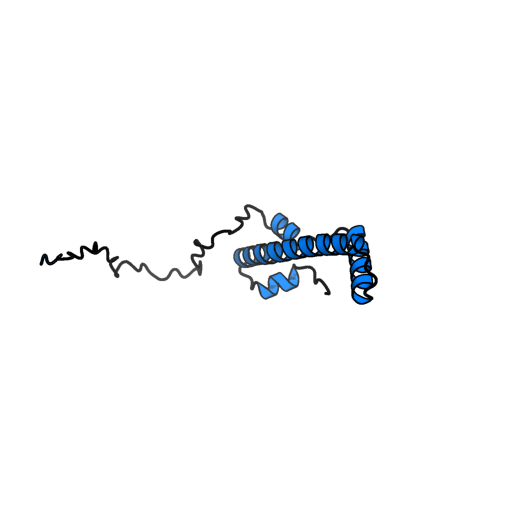5 -1.300 -4.905 1.00 82.12 120 THR A CA 1
ATOM 976 C C . THR A 1 120 ? 7.660 -1.532 -3.453 1.00 82.12 120 THR A C 1
ATOM 978 O O . THR A 1 120 ? 8.479 -2.413 -3.172 1.00 82.12 120 THR A O 1
ATOM 981 N N . PRO A 1 121 ? 7.096 -0.767 -2.503 1.00 74.25 121 PRO A N 1
ATOM 982 C CA . PRO A 1 121 ? 7.219 -1.086 -1.092 1.00 74.25 121 PRO A CA 1
ATOM 983 C C . PRO A 1 121 ? 6.684 -2.500 -0.866 1.00 74.25 121 PRO A C 1
ATOM 985 O O . PRO A 1 121 ? 5.551 -2.807 -1.243 1.00 74.25 121 PRO A O 1
ATOM 988 N N . GLN A 1 122 ? 7.492 -3.369 -0.263 1.00 63.94 122 GLN A N 1
ATOM 989 C CA . GLN A 1 122 ? 7.012 -4.677 0.164 1.00 63.94 122 GLN A CA 1
ATOM 990 C C . GLN A 1 122 ? 6.057 -4.446 1.335 1.00 63.94 122 GLN A C 1
ATOM 992 O O . GLN A 1 122 ? 6.487 -4.258 2.472 1.00 63.94 122 GLN A O 1
ATOM 997 N N . PHE A 1 123 ? 4.757 -4.399 1.053 1.00 53.19 123 PHE A N 1
ATOM 998 C CA . PHE A 1 123 ? 3.752 -4.461 2.100 1.00 53.19 123 PHE A CA 1
ATOM 999 C C . PHE A 1 123 ? 3.831 -5.866 2.695 1.00 53.19 123 PHE A C 1
ATOM 1001 O O . PHE A 1 123 ? 3.337 -6.824 2.102 1.00 53.19 123 PHE A O 1
ATOM 1008 N N . SER A 1 124 ? 4.499 -6.000 3.841 1.00 40.88 124 SER A N 1
ATOM 1009 C CA . SER A 1 124 ? 4.315 -7.173 4.692 1.00 40.88 124 SER A CA 1
ATOM 1010 C C . SER A 1 124 ? 2.868 -7.153 5.172 1.00 40.88 124 SER A C 1
ATOM 1012 O O . SER A 1 124 ? 2.501 -6.384 6.069 1.00 40.88 124 SER A O 1
ATOM 1014 N N . VAL A 1 125 ? 2.035 -7.937 4.488 1.00 41.75 125 VAL A N 1
ATOM 1015 C CA . VAL A 1 125 ? 0.672 -8.251 4.918 1.00 41.75 125 VAL A CA 1
ATOM 1016 C C . VAL A 1 125 ? 0.739 -8.950 6.261 1.00 41.75 125 VAL A C 1
ATOM 1018 O O . VAL A 1 125 ? 1.558 -9.882 6.405 1.00 41.75 125 VAL A O 1
#

Sequence (125 aa):
MVTIEIESEIPSNRPNLNQRSSPNPSGIFLLDNIPNRVNFVFNAAELLAVVQRCLPPSQQERWAILRGKLAEETLTEREHQEFLTYSDLLELWNAERVEVVMELAQLRGVEFKVLYRELTPQFSV